Protein AF-A0A183TZ92-F1 (afdb_monomer)

Foldseek 3Di:
DDPDPDPPPPPPPPPPDPDDQDDPDPVSVVVVCVVVVNFAFDDLVDADPDPVVSVLSVVCRVDTPVCSVVVCVVVVVPDD

Structure (mmCIF, N/CA/C/O backbone):
data_AF-A0A183TZ92-F1
#
_entry.id   AF-A0A183TZ92-F1
#
loop_
_atom_site.group_PDB
_atom_site.id
_atom_site.type_symbol
_atom_site.label_atom_id
_atom_site.label_alt_id
_atom_site.label_comp_id
_atom_site.label_asym_id
_atom_site.label_entity_id
_atom_site.label_seq_id
_atom_site.pdbx_PDB_ins_code
_atom_site.Cartn_x
_atom_site.Cartn_y
_atom_site.Cartn_z
_atom_site.occupancy
_atom_site.B_iso_or_equiv
_atom_site.auth_seq_id
_atom_site.auth_comp_id
_atom_site.auth_asym_id
_atom_site.auth_atom_id
_atom_site.pdbx_PDB_model_num
ATOM 1 N N . MET A 1 1 ? -50.951 -27.020 2.532 1.00 44.12 1 MET A N 1
ATOM 2 C CA . MET A 1 1 ? -49.533 -26.829 2.891 1.00 44.12 1 MET A CA 1
ATOM 3 C C . MET A 1 1 ? -49.261 -25.340 2.858 1.00 44.12 1 MET A C 1
ATOM 5 O O . MET A 1 1 ? -49.152 -24.781 1.777 1.00 44.12 1 MET A O 1
ATOM 9 N N . ASP A 1 2 ? -49.284 -24.704 4.025 1.00 43.06 2 ASP A N 1
ATOM 10 C CA . ASP A 1 2 ? -49.078 -23.265 4.179 1.00 43.06 2 ASP A CA 1
ATOM 11 C C . ASP A 1 2 ? -47.598 -23.045 4.516 1.00 43.06 2 ASP A C 1
ATOM 13 O O . ASP A 1 2 ? -47.133 -23.414 5.596 1.00 43.06 2 ASP A O 1
ATOM 17 N N . CYS A 1 3 ? -46.823 -22.555 3.550 1.00 57.09 3 CYS A N 1
ATOM 18 C CA . CYS A 1 3 ? -45.438 -22.160 3.777 1.00 57.09 3 CYS A CA 1
ATOM 19 C C . CYS A 1 3 ? -45.453 -20.744 4.348 1.00 57.09 3 CYS A C 1
ATOM 21 O O . CYS A 1 3 ? -45.313 -19.767 3.611 1.00 57.09 3 CYS A O 1
ATOM 23 N N . SER A 1 4 ? -45.651 -20.634 5.660 1.00 53.38 4 SER A N 1
ATOM 24 C CA . SER A 1 4 ? -45.517 -19.377 6.388 1.00 53.38 4 SER A CA 1
ATOM 25 C C . SER A 1 4 ? -44.184 -18.713 6.032 1.00 53.38 4 SER A C 1
ATOM 27 O O . SER A 1 4 ? -43.117 -19.226 6.371 1.00 53.38 4 SER A O 1
ATOM 29 N N . ARG A 1 5 ? -44.238 -17.556 5.356 1.00 55.81 5 ARG A N 1
ATOM 30 C CA . ARG A 1 5 ? -43.130 -16.593 5.300 1.00 55.81 5 ARG A CA 1
ATOM 31 C C . ARG A 1 5 ? -42.785 -16.221 6.737 1.00 55.81 5 ARG A C 1
ATOM 33 O O . ARG A 1 5 ? -43.411 -15.338 7.315 1.00 55.81 5 ARG A O 1
ATOM 40 N N . GLN A 1 6 ? -41.793 -16.881 7.317 1.00 56.50 6 GLN A N 1
ATOM 41 C CA . GLN A 1 6 ? -41.092 -16.293 8.442 1.00 56.50 6 GLN A CA 1
ATOM 42 C C . GLN A 1 6 ? -40.248 -15.149 7.871 1.00 56.50 6 GLN A C 1
ATOM 44 O O . GLN A 1 6 ? -39.439 -15.395 6.972 1.00 56.50 6 GLN A O 1
ATOM 49 N N . PRO A 1 7 ? -40.416 -13.899 8.334 1.00 51.72 7 PRO A N 1
ATOM 50 C CA . PRO A 1 7 ? -39.374 -12.917 8.133 1.00 51.72 7 PRO A CA 1
ATOM 51 C C . PRO A 1 7 ? -38.170 -13.484 8.874 1.00 51.72 7 PRO A C 1
ATOM 53 O O . PRO A 1 7 ? -38.214 -13.660 10.090 1.00 51.72 7 PRO A O 1
ATOM 56 N N . SER A 1 8 ? -37.123 -13.854 8.142 1.00 52.09 8 SER A N 1
ATOM 57 C CA . SER A 1 8 ? -35.831 -14.124 8.747 1.00 52.09 8 SER A CA 1
ATOM 58 C C . SER A 1 8 ? -35.394 -12.813 9.385 1.00 52.09 8 SER A C 1
ATOM 60 O O . SER A 1 8 ? -34.784 -11.967 8.733 1.00 52.09 8 SER A O 1
ATOM 62 N N . THR A 1 9 ? -35.760 -12.599 10.646 1.00 52.44 9 THR A N 1
ATOM 63 C CA . THR A 1 9 ? -35.133 -11.602 11.499 1.00 52.44 9 THR A CA 1
ATOM 64 C C . THR A 1 9 ? -33.733 -12.133 11.753 1.00 52.44 9 THR A C 1
ATOM 66 O O . THR A 1 9 ? -33.442 -12.709 12.800 1.00 52.44 9 THR A O 1
ATOM 69 N N . SER A 1 10 ? -32.876 -12.029 10.735 1.00 58.12 10 SER A N 1
ATOM 70 C CA . SER A 1 10 ? -31.440 -12.047 10.932 1.00 58.12 10 SER A CA 1
ATOM 71 C C . SER A 1 10 ? -31.185 -11.062 12.067 1.00 58.12 10 SER A C 1
ATOM 73 O O . SER A 1 10 ? -31.690 -9.935 11.959 1.00 58.12 10 SER A O 1
ATOM 75 N N . PRO A 1 11 ? -30.498 -11.454 13.157 1.00 57.66 11 PRO A N 1
ATOM 76 C CA . PRO A 1 11 ? -30.113 -10.488 14.170 1.00 57.66 11 PRO A CA 1
ATOM 77 C C . PRO A 1 11 ? -29.453 -9.347 13.408 1.00 57.66 11 PRO A C 1
ATOM 79 O O . PRO A 1 11 ? -28.543 -9.588 12.613 1.00 57.66 11 PRO A O 1
ATOM 82 N N . SER A 1 12 ? -30.011 -8.144 13.527 1.00 59.34 12 SER A N 1
ATOM 83 C CA . SER A 1 12 ? -29.436 -6.951 12.931 1.00 59.34 12 SER A CA 1
ATOM 84 C C . SER A 1 12 ? -28.041 -6.849 13.518 1.00 59.34 12 SER A C 1
ATOM 86 O O . SER A 1 12 ? -27.888 -6.461 14.675 1.00 59.34 12 SER A O 1
ATOM 88 N N . VAL A 1 13 ? -27.043 -7.324 12.771 1.00 65.06 13 VAL A N 1
ATOM 89 C CA . VAL A 1 13 ? -25.652 -7.266 13.189 1.00 65.06 13 VAL A CA 1
ATOM 90 C C . VAL A 1 13 ? -25.365 -5.782 13.287 1.00 65.06 13 VAL A C 1
ATOM 92 O O . VAL A 1 13 ? -25.265 -5.090 12.275 1.00 65.06 13 VAL A O 1
ATOM 95 N N . GLN A 1 14 ? -25.337 -5.275 14.515 1.00 65.06 14 GLN A N 1
ATOM 96 C CA . GLN A 1 14 ? -24.913 -3.918 14.794 1.00 65.06 14 GLN A CA 1
ATOM 97 C C . GLN A 1 14 ? -23.417 -3.884 14.499 1.00 65.06 14 GLN A C 1
ATOM 99 O O . GLN A 1 14 ? -22.581 -4.192 15.345 1.00 65.06 14 GLN A O 1
ATOM 104 N N . LEU A 1 15 ? -23.086 -3.590 13.245 1.00 66.56 15 LEU A N 1
ATOM 105 C CA . LEU A 1 15 ? -21.723 -3.342 12.817 1.00 66.56 15 LEU A CA 1
ATOM 106 C C . LEU A 1 15 ? -21.337 -1.971 13.365 1.00 66.56 15 LEU A C 1
ATOM 108 O O . LEU A 1 15 ? -21.555 -0.949 12.722 1.00 66.56 15 LEU A O 1
ATOM 112 N N . ASN A 1 16 ? -20.812 -1.949 14.591 1.00 77.25 16 ASN A N 1
ATOM 113 C CA . ASN A 1 16 ? -20.188 -0.759 15.150 1.00 77.25 16 ASN A CA 1
ATOM 114 C C . ASN A 1 16 ? -18.797 -0.609 14.527 1.00 77.25 16 ASN A C 1
ATOM 116 O O . ASN A 1 16 ? -17.792 -1.016 15.106 1.00 77.25 16 ASN A O 1
ATOM 120 N N . THR A 1 17 ? -18.766 -0.122 13.291 1.00 77.81 17 THR A N 1
ATOM 121 C CA . THR A 1 17 ? -17.538 0.174 12.560 1.00 77.81 17 THR A CA 1
ATOM 122 C C . THR A 1 17 ? -17.519 1.652 12.206 1.00 77.81 17 THR A C 1
ATO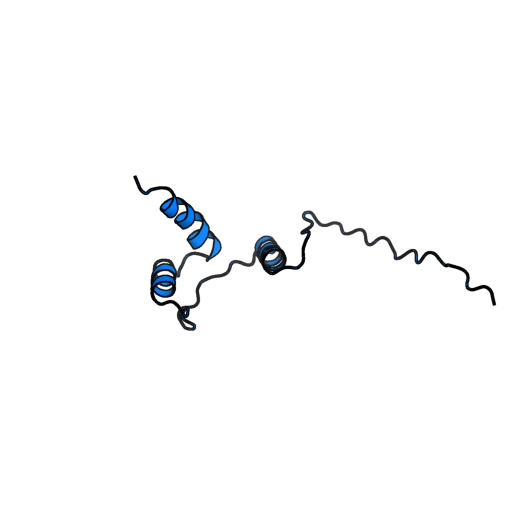M 124 O O . THR A 1 17 ? -18.546 2.221 11.839 1.00 77.81 17 THR A O 1
ATOM 127 N N . GLU A 1 18 ? -16.358 2.282 12.350 1.00 87.56 18 GLU A N 1
ATOM 128 C CA . GLU A 1 18 ? -16.174 3.710 12.083 1.00 87.56 18 GLU A CA 1
ATOM 129 C C . GLU A 1 18 ? -16.282 4.029 10.584 1.00 87.56 18 GLU A C 1
ATOM 131 O O . GLU A 1 18 ? -16.750 5.099 10.201 1.00 87.56 18 GLU A O 1
ATOM 136 N N . VAL A 1 19 ? -15.894 3.077 9.727 1.00 91.00 19 VAL A N 1
ATOM 137 C CA . VAL A 1 19 ? -15.848 3.251 8.273 1.00 91.00 19 VAL A CA 1
ATOM 138 C C . VAL A 1 19 ? -16.497 2.061 7.576 1.00 91.00 19 VAL A C 1
ATOM 140 O O . VAL A 1 19 ? -16.142 0.909 7.816 1.00 91.00 19 VAL A O 1
ATOM 143 N N . VAL A 1 20 ? -17.421 2.346 6.655 1.00 91.75 20 VAL A N 1
ATOM 144 C CA . VAL A 1 20 ? -18.044 1.345 5.779 1.00 91.75 20 VAL A CA 1
ATOM 145 C C . VAL A 1 20 ? -17.541 1.542 4.354 1.00 91.75 20 VAL A C 1
ATOM 147 O O . VAL A 1 20 ? -17.733 2.600 3.757 1.00 91.75 20 VAL A O 1
ATOM 150 N N . ILE A 1 21 ? -16.926 0.504 3.789 1.00 93.12 21 ILE A N 1
ATOM 151 C CA . ILE A 1 21 ? -16.470 0.491 2.396 1.00 93.12 21 ILE A CA 1
ATOM 152 C C . ILE A 1 21 ? -17.554 -0.155 1.535 1.00 93.12 21 ILE A C 1
ATOM 154 O O . ILE A 1 21 ? -17.960 -1.291 1.777 1.00 93.12 21 ILE A O 1
ATOM 158 N N . VAL A 1 22 ? -18.013 0.561 0.509 1.00 94.00 22 VAL A N 1
ATOM 159 C CA . VAL A 1 22 ? -19.008 0.053 -0.440 1.00 94.00 22 VAL A CA 1
ATOM 160 C C . VAL A 1 22 ? -18.306 -0.386 -1.722 1.00 94.00 22 VAL A C 1
ATOM 162 O O . VAL A 1 22 ? -17.806 0.437 -2.485 1.00 94.00 22 VAL A O 1
ATOM 165 N N . GLY A 1 23 ? -18.294 -1.699 -1.959 1.00 91.19 23 GLY A N 1
ATOM 166 C CA . GLY A 1 23 ? -17.689 -2.331 -3.132 1.00 91.19 23 GLY A CA 1
ATOM 167 C C . GLY A 1 23 ? -16.540 -3.272 -2.764 1.00 91.19 23 GLY A C 1
ATOM 168 O O . GLY A 1 23 ? -15.594 -2.882 -2.093 1.00 91.19 23 GLY A O 1
ATOM 169 N N . ASN A 1 24 ? -16.603 -4.513 -3.255 1.00 94.50 24 ASN A N 1
ATOM 170 C CA . ASN A 1 24 ? -15.621 -5.576 -2.977 1.00 94.50 24 ASN A CA 1
ATOM 171 C C . ASN A 1 24 ? -14.594 -5.762 -4.108 1.00 94.50 24 ASN A C 1
ATOM 173 O O . ASN A 1 24 ? -14.004 -6.829 -4.261 1.00 94.50 24 ASN A O 1
ATOM 177 N N . GLY A 1 25 ? -14.422 -4.743 -4.952 1.00 96.25 25 GLY A N 1
ATOM 178 C CA . GLY A 1 25 ? -13.390 -4.756 -5.984 1.00 96.25 25 GLY A CA 1
ATOM 179 C C . GLY A 1 25 ? -11.983 -4.615 -5.388 1.00 96.25 25 GLY A C 1
ATOM 180 O O . GLY A 1 25 ? -11.846 -4.336 -4.194 1.00 96.25 25 GLY A O 1
ATOM 181 N N . PRO A 1 26 ? -10.931 -4.715 -6.222 1.00 95.06 26 PRO A N 1
ATOM 182 C CA . PRO A 1 26 ? -9.549 -4.546 -5.777 1.00 95.06 26 PRO A CA 1
ATOM 183 C C . PRO A 1 26 ? -9.342 -3.243 -5.004 1.00 95.06 26 PRO A C 1
ATOM 185 O O . PRO A 1 26 ? -8.739 -3.259 -3.944 1.00 95.06 26 PRO A O 1
ATOM 188 N N . ALA A 1 27 ? -9.941 -2.141 -5.467 1.00 91.31 27 ALA A N 1
ATOM 189 C CA . ALA A 1 27 ? -9.870 -0.850 -4.787 1.00 91.31 27 ALA A CA 1
ATOM 190 C C . ALA A 1 27 ? -10.468 -0.877 -3.368 1.00 91.31 27 ALA A C 1
ATOM 192 O O . ALA A 1 27 ? -9.867 -0.334 -2.447 1.00 91.31 27 ALA A O 1
ATOM 193 N N . GLY A 1 28 ? -11.620 -1.531 -3.176 1.00 94.75 28 GLY A N 1
ATOM 194 C CA . GLY A 1 28 ? -12.269 -1.631 -1.865 1.00 94.75 28 GLY A CA 1
ATOM 195 C C . GLY A 1 28 ? -11.484 -2.515 -0.899 1.00 94.75 28 GLY A C 1
ATOM 196 O O . GLY A 1 28 ? -11.283 -2.146 0.256 1.00 94.75 28 GLY A O 1
ATOM 197 N N . LEU A 1 29 ? -10.955 -3.639 -1.392 1.00 94.31 29 LEU A N 1
ATOM 198 C CA . LEU A 1 29 ? -10.088 -4.511 -0.599 1.00 94.31 29 LEU A CA 1
ATOM 199 C C . LEU A 1 29 ? -8.767 -3.819 -0.242 1.00 94.31 29 LEU A C 1
ATOM 201 O O . LEU A 1 29 ? -8.382 -3.821 0.926 1.00 94.31 29 LEU A O 1
ATOM 205 N N . SER A 1 30 ? -8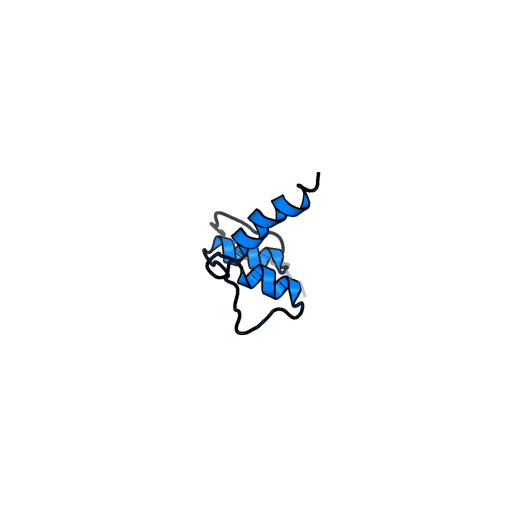.107 -3.170 -1.203 1.00 92.31 30 SER A N 1
ATOM 206 C CA . SER A 1 30 ? -6.889 -2.391 -0.953 1.00 92.31 30 SER A CA 1
ATOM 207 C C . SER A 1 30 ? -7.124 -1.275 0.063 1.00 92.31 30 SER A C 1
ATOM 209 O O . SER A 1 30 ? -6.315 -1.109 0.972 1.00 92.31 30 SER A O 1
ATOM 211 N N . LEU A 1 31 ? -8.248 -0.557 -0.034 1.00 90.69 31 LEU A N 1
ATOM 212 C CA . LEU A 1 31 ? -8.605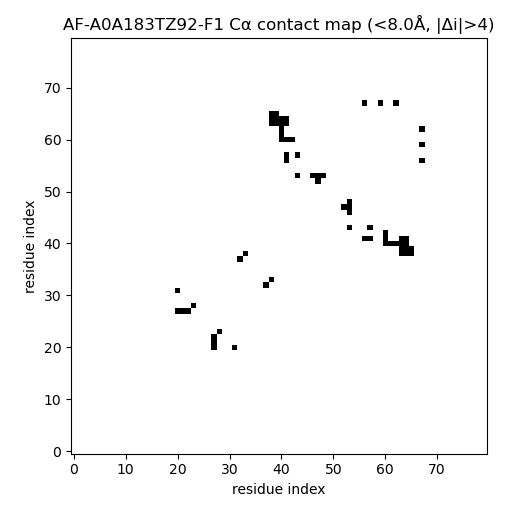 0.487 0.923 1.00 90.69 31 LEU A CA 1
ATOM 213 C C . LEU A 1 31 ? -8.859 -0.086 2.324 1.00 90.69 31 LEU A C 1
ATOM 215 O O . LEU A 1 31 ? -8.401 0.492 3.303 1.00 90.69 31 LEU A O 1
ATOM 219 N N . SER A 1 32 ? -9.529 -1.239 2.429 1.00 93.50 32 SER A N 1
ATOM 220 C CA . SER A 1 32 ? -9.757 -1.908 3.718 1.00 93.50 32 SER A CA 1
ATOM 221 C C . SER A 1 32 ? -8.448 -2.311 4.402 1.00 93.50 32 SER A C 1
ATOM 223 O O . SER A 1 32 ? -8.271 -2.055 5.592 1.00 93.50 32 SER A O 1
ATOM 225 N N . ALA A 1 33 ? -7.495 -2.857 3.641 1.00 92.38 33 ALA A N 1
ATOM 226 C CA . ALA A 1 33 ? -6.171 -3.198 4.147 1.00 92.38 33 ALA A CA 1
ATOM 227 C C . ALA A 1 33 ? -5.409 -1.940 4.596 1.00 92.38 33 ALA A C 1
ATOM 229 O O . ALA A 1 33 ? -4.888 -1.903 5.710 1.00 92.38 33 ALA A O 1
ATOM 230 N N . PHE A 1 34 ? -5.414 -0.883 3.784 1.00 91.00 34 PHE A N 1
ATOM 231 C CA . PHE A 1 34 ? -4.771 0.387 4.127 1.00 91.00 34 PHE A CA 1
ATOM 232 C C . PHE A 1 34 ? -5.331 0.995 5.421 1.00 91.00 34 PHE A C 1
ATOM 234 O O . PHE A 1 34 ? -4.568 1.334 6.321 1.00 91.00 34 PHE A O 1
ATOM 241 N N . LEU A 1 35 ? -6.660 1.050 5.568 1.00 91.00 35 LEU A N 1
ATOM 242 C CA . LEU A 1 35 ? -7.309 1.565 6.781 1.00 91.00 35 LEU A CA 1
ATOM 243 C C . LEU A 1 35 ? -7.061 0.688 8.018 1.00 91.00 35 LEU A C 1
ATOM 245 O O . LEU A 1 35 ? -7.134 1.186 9.136 1.00 91.00 35 LEU A O 1
ATOM 249 N N . SER A 1 36 ? -6.713 -0.590 7.840 1.00 91.81 36 SER A N 1
ATOM 250 C CA . SER A 1 36 ? -6.264 -1.455 8.942 1.00 91.81 36 SER A CA 1
ATOM 251 C C . SER A 1 36 ? -4.808 -1.213 9.374 1.00 91.81 36 SER A C 1
ATOM 253 O O . SER A 1 36 ? -4.326 -1.866 10.297 1.00 91.81 36 SER A O 1
ATOM 255 N N . GLY A 1 37 ? -4.102 -0.283 8.718 1.00 91.12 37 GLY A N 1
ATOM 256 C CA . GLY A 1 37 ? -2.697 0.041 8.975 1.00 91.12 37 GLY A CA 1
ATOM 257 C C . GLY A 1 37 ? -1.705 -0.769 8.137 1.00 91.12 37 GLY A C 1
ATOM 258 O O . GLY A 1 37 ? -0.504 -0.737 8.404 1.00 91.12 37 GLY A O 1
ATOM 259 N N . TRP A 1 38 ? -2.173 -1.506 7.126 1.00 92.25 38 TRP A N 1
ATOM 260 C CA . TRP A 1 38 ? -1.290 -2.252 6.235 1.00 92.25 38 TRP A CA 1
ATOM 261 C C . TRP A 1 38 ? -0.707 -1.344 5.145 1.00 92.25 38 TRP A C 1
ATOM 263 O O . TRP A 1 38 ? -1.432 -0.850 4.280 1.00 92.25 38 TRP A O 1
ATOM 273 N N . MET A 1 39 ? 0.616 -1.166 5.166 1.00 91.69 39 MET A N 1
ATOM 274 C CA . MET A 1 39 ? 1.350 -0.319 4.221 1.00 91.69 39 MET A CA 1
ATOM 275 C C . MET A 1 39 ? 2.190 -1.169 3.256 1.00 91.69 39 MET A C 1
ATOM 277 O O . MET A 1 39 ? 3.162 -1.795 3.687 1.00 91.69 39 MET A O 1
ATOM 281 N N . PRO A 1 40 ? 1.847 -1.220 1.955 1.00 91.25 40 PRO A N 1
ATOM 282 C CA . PRO A 1 40 ? 2.625 -1.968 0.974 1.00 91.25 40 PRO A CA 1
ATOM 283 C C . PRO A 1 40 ? 3.935 -1.258 0.626 1.00 91.25 40 PRO A C 1
ATOM 285 O O . PRO A 1 40 ? 3.941 -0.055 0.385 1.00 91.25 40 PRO A O 1
ATOM 288 N N . PHE A 1 41 ? 5.013 -2.028 0.486 1.00 93.12 41 PHE A N 1
ATOM 289 C CA . PHE A 1 41 ? 6.294 -1.586 -0.076 1.00 93.12 41 PHE A CA 1
ATOM 290 C C . PHE A 1 41 ? 6.599 -2.359 -1.356 1.00 93.12 41 PHE A C 1
ATOM 292 O O . PHE A 1 41 ? 6.107 -3.475 -1.562 1.00 93.12 41 PHE A O 1
ATOM 299 N N . TYR A 1 42 ? 7.413 -1.770 -2.229 1.00 93.88 42 TYR A N 1
ATOM 300 C CA . TYR A 1 42 ? 7.820 -2.433 -3.459 1.00 93.88 42 TYR A CA 1
ATOM 301 C C . TYR A 1 42 ? 8.838 -3.553 -3.187 1.00 93.88 42 TYR A C 1
ATOM 303 O O . TYR A 1 42 ? 9.770 -3.380 -2.409 1.00 93.88 42 TYR A O 1
ATOM 311 N N . ASN A 1 43 ? 8.681 -4.708 -3.846 1.00 93.38 43 ASN A N 1
ATOM 312 C CA . ASN A 1 43 ? 9.620 -5.826 -3.730 1.00 93.38 43 ASN A CA 1
ATOM 313 C C . ASN A 1 43 ? 10.484 -5.951 -5.001 1.00 93.38 43 ASN A C 1
ATOM 315 O O . ASN A 1 43 ? 9.982 -6.429 -6.022 1.00 93.38 43 ASN A O 1
ATOM 319 N N . PRO A 1 44 ? 11.790 -5.632 -4.950 1.00 91.94 44 PRO A N 1
ATOM 320 C CA . PRO A 1 44 ? 12.669 -5.688 -6.116 1.00 91.94 44 PRO A CA 1
ATOM 321 C C . PRO A 1 44 ? 13.001 -7.125 -6.545 1.00 91.94 44 PRO A C 1
ATOM 323 O O . PRO A 1 44 ? 13.372 -7.345 -7.693 1.00 91.94 44 PRO A O 1
ATOM 326 N N . GLN A 1 45 ? 12.834 -8.122 -5.663 1.00 94.69 45 GLN A N 1
ATOM 327 C CA . GLN A 1 45 ? 13.053 -9.536 -5.999 1.00 94.69 45 GLN A CA 1
ATOM 328 C C . GLN A 1 45 ? 11.979 -10.085 -6.947 1.00 94.69 45 GLN A C 1
ATOM 330 O O . GLN A 1 45 ? 12.164 -11.136 -7.560 1.00 94.69 45 GLN A O 1
ATOM 335 N N . ARG A 1 46 ? 10.843 -9.389 -7.066 1.00 93.81 46 ARG A N 1
ATOM 336 C CA . ARG A 1 46 ? 9.794 -9.669 -8.047 1.00 93.81 46 ARG A CA 1
ATOM 337 C C . ARG A 1 46 ? 9.590 -8.422 -8.909 1.00 93.81 46 ARG A C 1
ATOM 339 O O . ARG A 1 46 ? 8.655 -7.659 -8.657 1.00 93.81 46 ARG A O 1
ATOM 346 N N . PRO A 1 47 ? 10.480 -8.19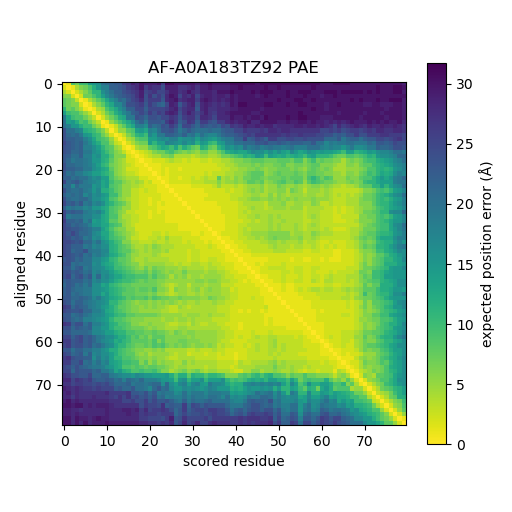1 -9.891 1.00 93.81 47 PRO A N 1
ATOM 347 C CA . PRO A 1 47 ? 10.469 -6.968 -10.675 1.00 93.81 47 PRO A CA 1
ATOM 348 C C . PRO A 1 47 ? 9.161 -6.823 -11.453 1.00 93.81 47 PRO A C 1
ATOM 350 O O . PRO A 1 47 ? 8.520 -7.801 -11.844 1.00 93.81 47 PRO A O 1
ATOM 353 N N . HIS A 1 48 ? 8.763 -5.574 -11.681 1.00 92.69 48 HIS A N 1
ATOM 354 C CA . HIS A 1 48 ? 7.585 -5.275 -12.476 1.00 92.69 48 HIS A CA 1
ATOM 355 C C . HIS A 1 48 ? 7.874 -5.620 -13.951 1.00 92.69 48 HIS A C 1
ATOM 357 O O . HIS A 1 48 ? 8.971 -5.323 -14.426 1.00 92.69 48 HIS A O 1
ATOM 363 N N . PRO A 1 49 ? 6.920 -6.200 -14.708 1.00 94.81 49 PRO A N 1
ATOM 364 C CA . PRO A 1 49 ? 7.157 -6.613 -16.097 1.00 94.81 49 PRO A CA 1
ATOM 365 C C . PRO A 1 49 ? 7.618 -5.478 -17.023 1.00 94.81 49 PRO A C 1
ATOM 367 O O . PRO A 1 49 ? 8.356 -5.701 -17.977 1.00 94.81 49 PRO A O 1
ATOM 370 N N . ASN A 1 50 ? 7.178 -4.251 -16.746 1.00 92.44 50 ASN A N 1
ATOM 371 C CA . ASN A 1 50 ? 7.666 -3.052 -17.420 1.00 92.44 50 ASN A CA 1
ATOM 372 C C . ASN A 1 50 ? 8.920 -2.516 -16.709 1.00 92.44 50 ASN A C 1
ATOM 374 O O . ASN A 1 50 ? 8.824 -2.073 -15.562 1.00 92.44 50 ASN A O 1
ATOM 378 N N . ALA A 1 51 ? 10.051 -2.510 -17.422 1.00 91.00 51 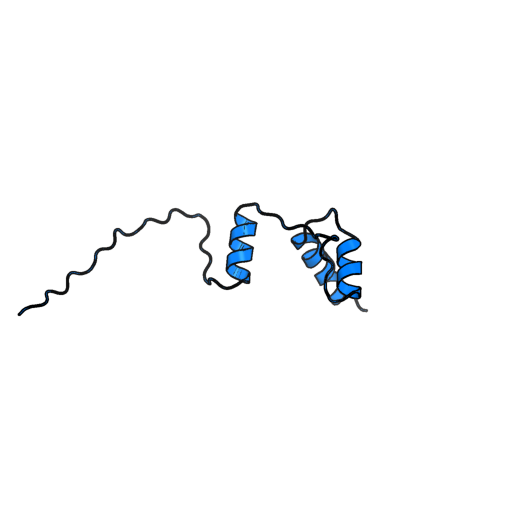ALA A N 1
ATOM 379 C CA . ALA A 1 51 ? 11.354 -2.077 -16.922 1.00 91.00 51 ALA A CA 1
ATOM 380 C C . ALA A 1 51 ? 11.381 -0.609 -16.468 1.00 91.00 51 ALA A C 1
ATOM 382 O O . ALA A 1 51 ? 11.941 -0.318 -15.416 1.00 91.00 51 ALA A O 1
ATOM 383 N N . PHE A 1 52 ? 10.720 0.297 -17.198 1.00 89.31 52 PHE A N 1
ATOM 384 C CA . PHE A 1 52 ? 10.639 1.709 -16.809 1.00 89.31 52 PHE A CA 1
ATOM 385 C C . PHE A 1 52 ? 9.903 1.864 -15.475 1.00 89.31 52 PHE A C 1
ATOM 387 O O . PHE A 1 52 ? 10.351 2.566 -14.577 1.00 89.31 52 PHE A O 1
ATOM 394 N N . VAL A 1 53 ? 8.788 1.150 -15.308 1.00 88.81 53 VAL A N 1
ATOM 395 C CA . VAL A 1 53 ? 8.021 1.173 -14.054 1.00 88.81 53 VAL A CA 1
ATOM 396 C C . VAL A 1 53 ? 8.833 0.571 -12.904 1.00 88.81 53 VAL A C 1
ATOM 398 O O . VAL A 1 53 ? 8.835 1.133 -11.815 1.00 88.81 53 VAL A O 1
ATOM 401 N N . HIS A 1 54 ? 9.549 -0.534 -13.142 1.00 92.00 54 HIS A N 1
ATOM 402 C CA . HIS A 1 54 ? 10.441 -1.135 -12.148 1.00 92.00 54 HIS A CA 1
ATOM 403 C C . HIS A 1 54 ? 11.516 -0.151 -11.679 1.00 92.00 54 HIS A C 1
ATOM 405 O O . HIS A 1 54 ? 11.697 0.018 -10.479 1.00 92.00 54 HIS A O 1
ATOM 411 N N . GLU A 1 55 ? 12.179 0.536 -12.610 1.00 90.69 55 GLU A N 1
ATOM 412 C CA . GLU A 1 55 ? 13.198 1.538 -12.296 1.00 90.69 55 GLU A CA 1
ATOM 413 C C . GLU A 1 55 ? 12.626 2.663 -11.423 1.00 90.69 55 GLU A C 1
ATOM 415 O O . GLU A 1 55 ? 13.170 2.946 -10.357 1.00 90.69 55 GLU A O 1
ATOM 420 N N . LYS A 1 56 ? 11.468 3.230 -11.799 1.00 87.75 56 LYS A N 1
ATOM 421 C CA . LYS A 1 56 ? 10.807 4.285 -11.009 1.00 87.75 56 LYS A CA 1
ATOM 422 C C . LYS A 1 56 ? 10.414 3.830 -9.602 1.00 87.75 56 LYS A C 1
ATOM 424 O O . LYS A 1 56 ? 10.498 4.633 -8.677 1.00 87.75 56 LYS A O 1
ATOM 429 N N . LEU A 1 57 ? 9.985 2.578 -9.446 1.00 89.94 57 LEU A N 1
ATOM 430 C CA . LEU A 1 57 ? 9.631 1.986 -8.151 1.00 89.94 57 LEU A CA 1
ATOM 431 C C . LEU A 1 57 ? 10.869 1.690 -7.290 1.00 89.94 57 LEU A C 1
ATOM 433 O O . LEU A 1 57 ? 10.820 1.804 -6.069 1.00 89.94 57 LEU A O 1
ATOM 437 N N . CYS A 1 58 ? 11.992 1.332 -7.916 1.00 91.31 58 CYS A N 1
ATOM 438 C CA . CYS A 1 58 ? 13.261 1.106 -7.226 1.00 91.31 58 CYS A CA 1
ATOM 439 C C . CYS A 1 58 ? 13.908 2.402 -6.716 1.00 91.31 58 CYS A C 1
ATOM 441 O O . CYS A 1 58 ? 14.624 2.346 -5.721 1.00 91.31 58 CYS A O 1
ATOM 443 N N . GLU A 1 59 ? 13.651 3.558 -7.346 1.00 89.88 59 GLU A N 1
ATOM 444 C CA . GLU A 1 59 ? 14.176 4.861 -6.892 1.00 89.88 59 GLU A CA 1
ATOM 445 C C . GLU A 1 59 ? 13.804 5.189 -5.432 1.00 89.88 59 GLU A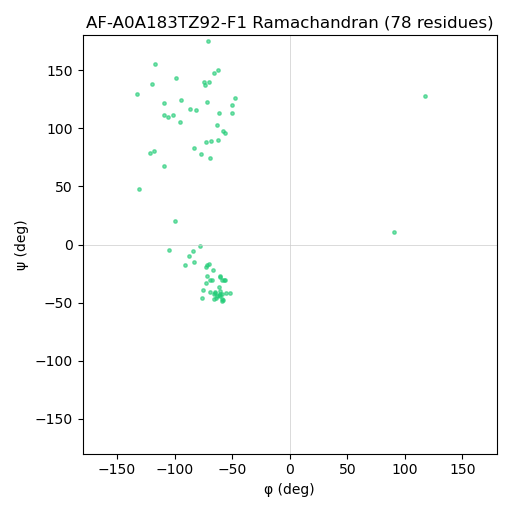 C 1
ATOM 447 O O . GLU A 1 59 ? 14.561 5.888 -4.765 1.00 89.88 59 GLU A O 1
ATOM 452 N N . HIS A 1 60 ? 12.649 4.713 -4.948 1.00 87.19 60 HIS A N 1
ATOM 453 C CA . HIS A 1 60 ? 12.100 5.042 -3.622 1.00 87.19 60 HIS A CA 1
ATOM 454 C C . HIS A 1 60 ? 11.674 3.769 -2.881 1.00 87.19 60 HIS A C 1
ATOM 456 O O . HIS A 1 60 ? 10.565 3.665 -2.365 1.00 87.19 60 HIS A O 1
ATOM 462 N N . ILE A 1 61 ? 12.548 2.763 -2.859 1.00 90.19 61 ILE A N 1
ATOM 463 C CA . ILE A 1 61 ? 12.235 1.454 -2.269 1.00 90.19 61 ILE A CA 1
ATOM 464 C C . ILE A 1 61 ? 11.895 1.514 -0.769 1.00 90.19 61 ILE A C 1
ATOM 466 O O . ILE A 1 61 ? 11.134 0.680 -0.279 1.00 90.19 61 ILE A O 1
ATOM 470 N N . ASP A 1 62 ? 12.421 2.521 -0.070 1.00 90.69 62 ASP A N 1
ATOM 471 C CA . ASP A 1 62 ? 12.218 2.744 1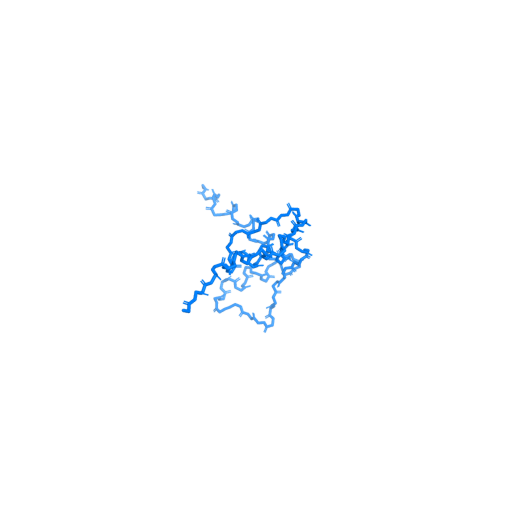.364 1.00 90.69 62 ASP A CA 1
ATOM 472 C C . ASP A 1 62 ? 10.914 3.501 1.677 1.00 90.69 62 ASP A C 1
ATOM 474 O O . ASP A 1 62 ? 10.554 3.661 2.843 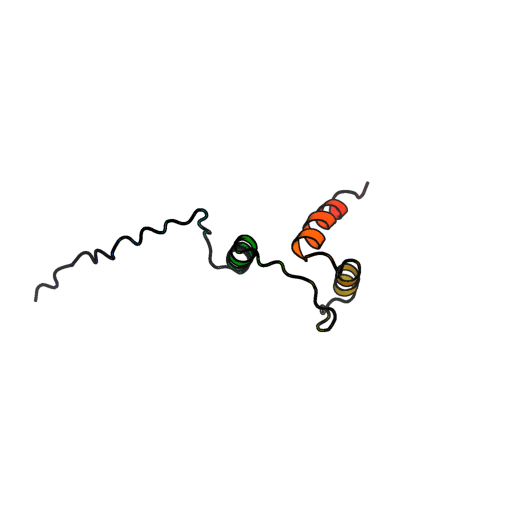1.00 90.69 62 ASP A O 1
ATOM 478 N N . GLU A 1 63 ? 10.189 3.959 0.652 1.00 90.44 63 GLU A N 1
ATOM 479 C CA . GLU A 1 63 ? 8.894 4.623 0.795 1.00 90.44 63 GLU A CA 1
ATOM 480 C C . GLU A 1 63 ? 7.747 3.642 0.524 1.00 90.44 63 GLU A C 1
ATOM 482 O O . GLU A 1 63 ? 7.836 2.797 -0.378 1.00 90.44 63 GLU A O 1
ATOM 487 N N . PRO A 1 64 ? 6.624 3.749 1.251 1.00 90.38 64 PRO A N 1
ATOM 488 C CA . PRO A 1 64 ? 5.467 2.927 0.959 1.00 90.38 64 PRO A CA 1
ATOM 489 C C . PRO A 1 64 ? 4.891 3.282 -0.414 1.00 90.38 64 PRO A C 1
ATOM 491 O O . PRO A 1 64 ? 4.891 4.433 -0.854 1.00 90.38 64 PRO A O 1
ATOM 494 N N . LEU A 1 65 ? 4.328 2.281 -1.082 1.00 88.88 65 LEU A N 1
ATOM 495 C CA . LEU A 1 65 ? 3.831 2.386 -2.451 1.00 88.88 65 LEU A CA 1
ATOM 496 C C . LEU A 1 65 ? 2.742 3.462 -2.599 1.00 88.88 65 LEU A C 1
ATOM 498 O O . LEU A 1 65 ? 2.626 4.087 -3.651 1.00 88.88 65 LEU A O 1
ATOM 502 N N . THR A 1 66 ? 1.962 3.699 -1.543 1.00 84.31 66 THR A N 1
ATOM 503 C CA . THR A 1 66 ? 0.946 4.757 -1.494 1.00 84.31 66 THR A CA 1
ATOM 504 C C . THR A 1 66 ? 1.569 6.144 -1.673 1.00 84.31 66 THR A C 1
ATOM 506 O O . THR A 1 66 ? 1.075 6.934 -2.478 1.00 84.31 66 THR A O 1
ATOM 509 N N . ASP A 1 67 ? 2.684 6.419 -0.995 1.00 83.94 67 ASP A N 1
ATOM 510 C CA . ASP A 1 67 ? 3.342 7.728 -1.031 1.00 83.94 67 ASP A CA 1
ATOM 511 C C . ASP A 1 67 ? 4.082 7.929 -2.354 1.00 83.94 67 ASP A C 1
ATOM 513 O O . ASP A 1 67 ? 3.966 8.989 -2.976 1.00 83.94 67 ASP A O 1
ATOM 517 N N . GLN A 1 68 ? 4.721 6.869 -2.863 1.00 82.94 68 GLN A N 1
ATOM 518 C CA . GLN A 1 68 ? 5.357 6.879 -4.182 1.00 82.94 68 GLN A CA 1
ATOM 519 C C . GLN A 1 68 ? 4.371 7.284 -5.290 1.00 82.94 68 GLN A C 1
ATOM 521 O O . GLN A 1 68 ? 4.717 8.055 -6.187 1.00 82.94 68 GLN A O 1
ATOM 526 N N . VAL A 1 69 ? 3.129 6.788 -5.239 1.00 74.44 69 VAL A N 1
ATOM 527 C CA . VAL A 1 69 ? 2.100 7.070 -6.253 1.00 74.44 69 VAL A CA 1
ATOM 528 C C . VAL A 1 69 ? 1.508 8.472 -6.085 1.00 74.44 69 VAL A C 1
ATOM 530 O O . VAL A 1 69 ? 1.403 9.208 -7.069 1.00 74.44 69 VAL A O 1
ATOM 533 N N . VAL A 1 70 ? 1.152 8.877 -4.861 1.00 62.72 70 VAL A N 1
ATOM 534 C CA . VAL A 1 70 ? 0.505 10.177 -4.591 1.00 62.72 70 VAL A CA 1
ATOM 535 C C . VAL A 1 70 ? 1.441 11.352 -4.891 1.00 62.72 70 VAL A C 1
ATOM 537 O O . VAL A 1 70 ? 1.032 12.312 -5.546 1.00 62.72 70 VAL A O 1
ATOM 540 N N . ILE A 1 71 ? 2.717 11.258 -4.504 1.00 57.00 71 ILE A N 1
ATOM 541 C CA . ILE A 1 71 ? 3.723 12.304 -4.755 1.00 57.00 71 ILE A CA 1
ATOM 542 C C . ILE A 1 71 ? 4.031 12.425 -6.257 1.00 57.00 71 ILE A C 1
ATOM 544 O O . ILE A 1 71 ? 4.339 13.505 -6.765 1.00 57.00 71 ILE A O 1
ATOM 548 N N . ARG A 1 72 ? 3.926 11.327 -7.013 1.00 61.69 72 ARG A N 1
ATOM 549 C CA . ARG A 1 72 ? 4.290 11.291 -8.439 1.00 61.69 72 ARG A CA 1
ATOM 550 C C . ARG A 1 72 ? 3.126 11.608 -9.380 1.00 61.69 72 ARG A C 1
ATOM 552 O O . ARG A 1 72 ? 3.388 12.042 -10.501 1.00 61.69 72 ARG A O 1
ATOM 559 N N . LEU A 1 73 ? 1.875 11.529 -8.922 1.00 52.78 73 LEU A N 1
ATOM 560 C CA . LEU A 1 73 ? 0.716 12.101 -9.625 1.00 52.78 73 LEU A CA 1
ATOM 561 C C . LEU A 1 73 ? 0.838 13.625 -9.807 1.00 52.78 73 LEU A C 1
ATOM 563 O O . LEU A 1 73 ? 0.378 14.153 -10.817 1.00 52.78 73 LEU A O 1
ATOM 567 N N . GLN A 1 74 ? 1.546 14.330 -8.916 1.00 51.75 74 GLN A N 1
ATOM 568 C CA . GLN A 1 74 ? 1.829 15.764 -9.078 1.00 51.75 74 GLN A CA 1
ATOM 569 C C . GLN A 1 74 ? 2.853 16.070 -10.185 1.00 51.75 74 GLN A C 1
ATOM 571 O O . GLN A 1 74 ? 2.898 17.193 -10.677 1.00 51.75 74 GLN A O 1
ATOM 576 N N . ARG A 1 75 ? 3.642 15.087 -10.646 1.00 50.81 75 ARG A N 1
ATOM 577 C CA . ARG A 1 75 ? 4.605 15.275 -11.751 1.00 50.81 75 ARG A CA 1
ATOM 578 C C . ARG A 1 75 ? 4.014 15.063 -13.143 1.00 50.81 75 ARG A C 1
ATOM 580 O O . ARG A 1 75 ? 4.679 15.391 -14.116 1.00 50.81 75 ARG A O 1
ATOM 587 N N . ILE A 1 76 ? 2.790 14.546 -13.253 1.00 48.56 76 ILE A N 1
ATOM 588 C CA . ILE A 1 76 ? 2.078 14.449 -14.541 1.00 48.56 76 ILE A CA 1
ATOM 589 C C . ILE A 1 76 ? 1.375 15.779 -14.886 1.00 48.56 76 ILE A C 1
ATOM 591 O O . ILE A 1 76 ? 1.036 16.003 -16.042 1.00 48.56 76 ILE A O 1
ATOM 595 N N . VAL A 1 77 ? 1.220 16.696 -13.919 1.00 48.69 77 VAL A N 1
ATOM 596 C CA . VAL A 1 77 ? 0.560 18.006 -14.118 1.00 48.69 77 VAL A CA 1
ATOM 597 C C . VAL A 1 77 ? 1.553 19.181 -14.178 1.00 48.69 77 VAL A C 1
ATOM 599 O O . VAL A 1 77 ? 1.155 20.297 -14.485 1.00 48.69 77 VAL A O 1
ATOM 602 N N . VAL A 1 78 ? 2.852 18.954 -13.950 1.00 49.06 78 VAL A N 1
ATOM 603 C CA . VAL A 1 78 ? 3.902 19.980 -14.123 1.00 49.06 78 VAL A CA 1
ATOM 604 C C . VAL A 1 78 ? 4.745 19.637 -15.350 1.00 49.06 78 VAL A C 1
ATOM 606 O O . VAL A 1 78 ? 5.905 19.245 -15.252 1.00 49.06 78 VAL A O 1
ATOM 609 N N . LEU A 1 79 ? 4.110 19.724 -16.514 1.00 42.66 79 LEU A N 1
ATOM 610 C CA . LEU A 1 79 ? 4.786 19.971 -17.783 1.00 42.66 79 LEU A CA 1
ATOM 611 C C . LEU A 1 79 ? 4.230 21.303 -18.306 1.00 42.66 79 LEU A C 1
ATOM 613 O O . LEU A 1 79 ? 3.294 21.309 -19.100 1.00 42.66 79 LEU A O 1
ATOM 617 N N . GLU A 1 80 ? 4.759 22.408 -17.778 1.00 47.03 80 GLU A N 1
ATOM 618 C CA . GLU A 1 80 ? 4.937 23.649 -18.549 1.00 47.03 80 GLU A CA 1
ATOM 619 C C . GLU A 1 80 ? 6.380 23.669 -19.056 1.00 47.03 80 GLU A C 1
ATOM 621 O O . GLU A 1 80 ? 7.282 23.340 -18.245 1.00 47.03 80 GLU A O 1
#

Secondary structure (DSSP, 8-state):
-----------------S------SHHHHHHHHHHTT------TTS--SSHHHHHHHHTTTTS-HHHHHHHHHTTSS---

InterPro domains:
  IPR029731 OSGIN 1/2 [PTHR15192] (4-70)

Radius of gy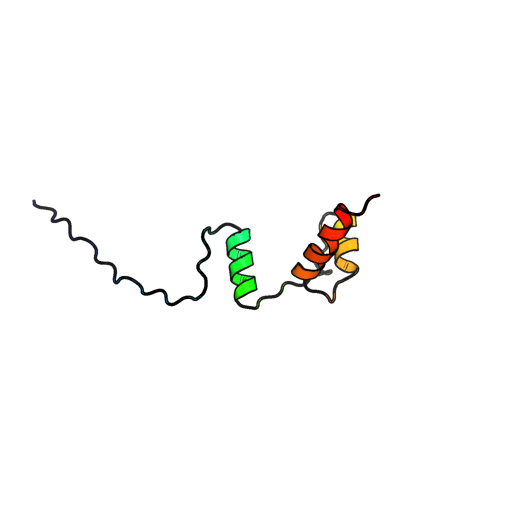ration: 21.84 Å; Cα contacts (8 Å, |Δi|>4): 33; chains: 1; bounding box: 64×50×34 Å

pLDDT: mean 78.73, std 17.75, range [42.66, 96.25]

Mean predicted aligned error: 12.02 Å

Organism: Toxocara canis (NCBI:txid6265)

Sequence (80 aa):
MDCSRQPSTSPSVQLNTEVVIVGNGPAGLSLSAFLSGWMPFYNPQRPHPNAFVHEKLCEHIDEPLTDQVVIRLQRIVVLE

Solvent-accessible surface area (backbone atoms only — not comparable to full-atom values): 5389 Å² total; per-residue (Å²): 137,84,83,77,82,69,80,81,75,63,75,79,76,80,75,88,61,98,72,86,82,88,57,88,48,72,70,38,52,52,48,53,42,42,77,72,69,52,77,58,60,64,56,79,93,62,64,51,95,50,63,69,61,33,52,64,50,59,76,48,48,91,43,42,47,69,56,58,50,60,66,49,58,59,60,76,74,66,79,127